Protein AF-A0A2M6YSR2-F1 (afdb_monomer_lite)

Organism: NCBI:txid1974849

Secondary structure (DSSP, 8-state):
--HHHHHHHHHHHS-HHHHHHHHHHHHHHHHHHHHHHHTT---TTPPPHHHHHHHHHHTTTT-SGGGS--

Radius of gyration: 13.85 Å; chains: 1; bounding box: 31×25×39 Å

pLDDT: mean 90.68, std 9.87, range [59.44, 98.44]

Structure (mmCIF, N/CA/C/O backbone):
data_AF-A0A2M6YSR2-F1
#
_entry.id   AF-A0A2M6YSR2-F1
#
loop_
_atom_site.group_PDB
_atom_site.id
_atom_site.type_symbol
_atom_site.label_atom_id
_atom_site.label_alt_id
_atom_site.label_comp_id
_atom_site.label_asym_id
_atom_site.label_entity_id
_atom_site.label_seq_id
_atom_site.pdbx_PDB_ins_code
_atom_site.Cartn_x
_atom_site.Cartn_y
_atom_site.Cartn_z
_atom_site.occupancy
_atom_site.B_iso_or_equiv
_atom_site.auth_seq_id
_atom_site.auth_comp_id
_atom_site.auth_asym_id
_atom_site.auth_atom_id
_atom_site.pdbx_PDB_model_num
ATOM 1 N N . MET A 1 1 ? -8.474 5.611 -9.104 1.00 66.25 1 MET A N 1
ATOM 2 C CA . MET A 1 1 ? -9.083 5.131 -7.842 1.00 66.25 1 MET A CA 1
ATOM 3 C C . MET A 1 1 ? -8.785 6.137 -6.742 1.00 66.25 1 MET A C 1
ATOM 5 O O . MET A 1 1 ? -7.834 6.891 -6.890 1.00 66.25 1 MET A O 1
ATOM 9 N N . ASP A 1 2 ? -9.580 6.176 -5.674 1.00 87.31 2 ASP A N 1
ATOM 10 C CA . ASP A 1 2 ? -9.340 7.073 -4.537 1.00 87.31 2 ASP A CA 1
ATOM 11 C C . ASP A 1 2 ? -8.699 6.286 -3.385 1.00 87.31 2 ASP A C 1
ATOM 13 O O . ASP A 1 2 ? -9.386 5.583 -2.642 1.00 87.31 2 ASP A O 1
ATOM 17 N N . ARG A 1 3 ? -7.368 6.378 -3.269 1.00 90.56 3 ARG A N 1
ATOM 18 C CA . ARG A 1 3 ? -6.571 5.679 -2.246 1.00 90.56 3 ARG A CA 1
ATOM 19 C C . ARG A 1 3 ? -6.989 6.063 -0.822 1.00 90.56 3 ARG A C 1
ATOM 21 O O . ARG A 1 3 ? -6.882 5.239 0.084 1.00 90.56 3 ARG A O 1
ATOM 28 N N . GLN A 1 4 ? -7.513 7.275 -0.621 1.00 93.44 4 GLN A N 1
ATOM 29 C CA . GLN A 1 4 ? -7.925 7.740 0.701 1.00 93.44 4 GLN A CA 1
ATOM 30 C C . GLN A 1 4 ? -9.134 6.959 1.225 1.00 93.44 4 GLN A C 1
ATOM 32 O O . GLN A 1 4 ? -9.137 6.563 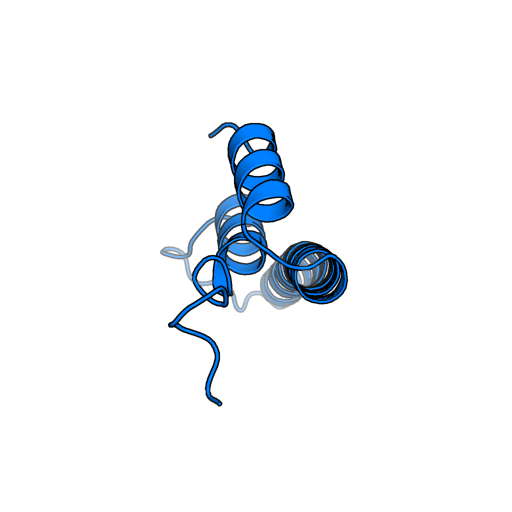2.387 1.00 93.44 4 GLN A O 1
ATOM 37 N N . LYS A 1 5 ? -10.105 6.635 0.360 1.00 95.69 5 LYS A N 1
ATOM 38 C CA . LYS A 1 5 ? -11.275 5.824 0.746 1.00 95.69 5 LYS A CA 1
ATOM 39 C C . LYS A 1 5 ? -10.883 4.454 1.296 1.00 95.69 5 LYS A C 1
ATOM 41 O O . LYS A 1 5 ? -11.492 3.985 2.254 1.00 95.69 5 LYS A O 1
ATOM 46 N N . TYR A 1 6 ? -9.871 3.822 0.705 1.00 94.44 6 TYR A N 1
ATOM 47 C CA . TYR A 1 6 ? -9.362 2.535 1.179 1.00 94.44 6 TYR A CA 1
ATOM 48 C C . TYR A 1 6 ? -8.627 2.680 2.510 1.00 94.44 6 TYR A C 1
ATOM 50 O O . TYR A 1 6 ? -8.899 1.925 3.438 1.00 94.44 6 TYR A O 1
ATOM 58 N N . ALA A 1 7 ? -7.762 3.688 2.645 1.00 94.38 7 ALA A N 1
ATOM 59 C CA . ALA A 1 7 ? -7.060 3.949 3.898 1.00 94.38 7 ALA A CA 1
ATOM 60 C C . ALA A 1 7 ? -8.027 4.219 5.065 1.00 94.38 7 ALA A C 1
ATOM 62 O O . ALA A 1 7 ? -7.836 3.691 6.161 1.00 94.38 7 ALA A O 1
ATOM 63 N N . ASP A 1 8 ? -9.097 4.978 4.821 1.00 95.94 8 ASP A N 1
ATOM 64 C CA . ASP A 1 8 ? -10.129 5.253 5.823 1.00 95.94 8 ASP A CA 1
ATOM 65 C C . ASP A 1 8 ? -10.898 3.980 6.216 1.00 95.94 8 ASP A C 1
ATOM 67 O O . ASP A 1 8 ? -11.175 3.765 7.399 1.00 95.94 8 ASP A O 1
ATOM 71 N N . ALA A 1 9 ? -11.203 3.106 5.247 1.00 93.94 9 ALA A N 1
ATOM 72 C CA . ALA A 1 9 ? -11.840 1.816 5.508 1.00 93.94 9 ALA A CA 1
ATOM 73 C C . ALA A 1 9 ? -10.946 0.902 6.360 1.00 93.94 9 ALA A C 1
ATOM 75 O O . ALA A 1 9 ? -11.408 0.358 7.363 1.00 93.94 9 ALA A O 1
ATOM 76 N N . LEU A 1 10 ? -9.657 0.796 6.022 1.00 94.44 10 LEU A N 1
ATOM 77 C CA . LEU A 1 10 ? -8.692 0.011 6.789 1.00 94.44 10 LEU A CA 1
ATOM 78 C C . LEU A 1 10 ? -8.537 0.524 8.217 1.00 94.44 10 LEU A C 1
ATOM 80 O O . LEU A 1 10 ? -8.571 -0.259 9.160 1.00 94.44 10 LEU A O 1
ATOM 84 N N . LYS A 1 11 ? -8.405 1.841 8.388 1.00 94.44 11 LYS A N 1
ATOM 85 C CA . LYS A 1 11 ? -8.258 2.461 9.709 1.00 94.44 11 LYS A CA 1
ATOM 86 C C . LYS A 1 11 ? -9.469 2.209 10.612 1.00 94.44 11 LYS A C 1
ATOM 88 O O . LYS A 1 11 ? -9.329 2.204 11.831 1.00 94.44 11 LYS A O 1
ATOM 93 N N . LYS A 1 12 ? -10.657 2.035 10.024 1.00 93.69 12 LYS A N 1
ATOM 94 C CA . LYS A 1 12 ? -11.882 1.682 10.749 1.00 93.69 12 LYS A CA 1
ATOM 95 C C . LYS A 1 12 ? -11.955 0.187 11.084 1.00 93.69 12 LYS A C 1
ATOM 97 O O . LYS A 1 12 ? -12.478 -0.152 12.141 1.00 93.69 12 LYS A O 1
ATOM 102 N N . GLN A 1 13 ? -11.492 -0.678 10.183 1.00 92.00 13 GLN A N 1
ATOM 103 C CA . GLN A 1 13 ? -11.647 -2.132 10.286 1.00 92.00 13 GLN A CA 1
ATOM 104 C C . GLN A 1 13 ? -10.541 -2.807 11.112 1.00 92.00 13 GLN A C 1
ATOM 106 O O . GLN A 1 13 ? -10.803 -3.779 11.820 1.00 92.00 13 GLN A O 1
ATOM 111 N N . LEU A 1 14 ? -9.308 -2.313 11.007 1.00 92.88 14 LEU A N 1
ATOM 112 C CA . LEU A 1 14 ? -8.109 -2.970 11.519 1.00 92.88 14 LEU A CA 1
ATOM 113 C C . LEU A 1 14 ? -7.623 -2.341 12.823 1.00 92.88 14 LEU A C 1
ATOM 115 O O . LEU A 1 14 ? -7.759 -1.141 13.065 1.00 92.88 14 LEU A O 1
ATOM 119 N N . GLU A 1 15 ? -6.974 -3.157 13.651 1.00 93.25 15 GLU A N 1
ATOM 120 C CA . GLU A 1 15 ? -6.226 -2.646 14.798 1.00 93.25 15 GLU A CA 1
ATOM 121 C C . GLU A 1 15 ? -5.030 -1.789 14.339 1.00 93.25 15 GLU A C 1
ATOM 123 O O . GLU A 1 15 ? -4.468 -2.035 13.265 1.00 93.25 15 GLU A O 1
ATOM 128 N N . PRO A 1 16 ? -4.581 -0.809 15.149 1.00 94.62 16 PRO A N 1
ATOM 129 C CA . PRO A 1 16 ? -3.530 0.128 14.747 1.00 94.62 16 PRO A CA 1
ATOM 130 C C . PRO A 1 16 ? -2.227 -0.528 14.269 1.00 94.62 16 PRO A C 1
ATOM 132 O O . PRO A 1 16 ? -1.593 -0.030 13.344 1.00 94.62 16 PRO A O 1
ATOM 135 N N . ASN A 1 17 ? -1.820 -1.646 14.873 1.00 94.62 17 ASN A N 1
ATOM 136 C CA . ASN A 1 17 ? -0.635 -2.405 14.466 1.00 94.62 17 ASN A CA 1
ATOM 137 C C . ASN A 1 17 ? -0.789 -3.027 13.068 1.00 94.62 17 ASN A C 1
ATOM 139 O O . ASN A 1 17 ? 0.142 -2.939 12.273 1.00 94.62 17 ASN A O 1
ATOM 143 N N . ILE A 1 18 ? -1.953 -3.602 12.753 1.00 94.69 18 ILE A N 1
ATOM 144 C CA . ILE A 1 18 ? -2.226 -4.235 11.452 1.00 94.69 18 ILE A CA 1
ATOM 145 C C . ILE A 1 18 ? -2.415 -3.176 10.362 1.00 94.69 18 ILE A C 1
ATOM 147 O O . ILE A 1 18 ? -1.910 -3.322 9.249 1.00 94.69 18 ILE A O 1
ATOM 151 N N . TYR A 1 19 ? -3.056 -2.054 10.697 1.00 95.88 19 TYR A N 1
ATOM 152 C CA . TYR A 1 19 ? -3.123 -0.903 9.800 1.00 95.88 19 TYR A CA 1
ATOM 153 C C . TYR A 1 19 ? -1.723 -0.371 9.453 1.00 95.88 19 TYR A C 1
ATOM 155 O O . TYR A 1 19 ? -1.404 -0.179 8.282 1.00 95.88 19 TYR A O 1
ATOM 163 N N . ASN A 1 20 ? -0.855 -0.190 10.454 1.00 97.00 20 ASN A N 1
ATOM 164 C CA . ASN A 1 20 ? 0.519 0.266 10.232 1.00 97.00 20 ASN A CA 1
ATOM 165 C C . ASN A 1 20 ? 1.354 -0.749 9.433 1.00 97.00 20 ASN A C 1
ATOM 167 O O . ASN A 1 20 ? 2.144 -0.345 8.583 1.00 97.00 20 ASN A O 1
ATOM 171 N N . HIS A 1 21 ? 1.162 -2.050 9.669 1.00 96.38 21 HIS A N 1
ATOM 172 C CA . HIS A 1 21 ? 1.744 -3.126 8.857 1.00 96.38 21 HIS A CA 1
ATOM 173 C C . HIS A 1 21 ? 1.308 -3.026 7.388 1.00 96.38 21 HIS A C 1
ATOM 175 O O . HIS A 1 21 ? 2.150 -3.051 6.495 1.00 96.38 21 HIS A O 1
ATOM 181 N N . SER A 1 22 ? 0.019 -2.791 7.136 1.00 97.06 22 SER A N 1
ATOM 182 C CA . SER A 1 22 ? -0.519 -2.611 5.781 1.00 97.06 22 SER A CA 1
ATOM 183 C C . SER A 1 22 ? 0.075 -1.384 5.072 1.00 97.06 22 SER A C 1
ATOM 185 O O . SER A 1 22 ? 0.438 -1.462 3.900 1.00 97.06 22 SER A O 1
ATOM 187 N N . LEU A 1 23 ? 0.259 -0.264 5.786 1.00 97.75 23 LEU A N 1
ATOM 188 C CA . LEU A 1 23 ? 0.955 0.921 5.256 1.00 97.75 23 LEU A CA 1
ATOM 189 C C . LEU A 1 23 ? 2.432 0.639 4.936 1.00 97.75 23 LEU A C 1
ATOM 191 O O . LEU A 1 23 ? 2.955 1.108 3.924 1.00 97.75 23 LEU A O 1
ATOM 195 N N . ALA A 1 24 ? 3.120 -0.121 5.792 1.00 98.25 24 ALA A N 1
ATOM 196 C CA . ALA A 1 24 ? 4.501 -0.518 5.543 1.00 98.25 24 ALA A CA 1
ATOM 197 C C . ALA A 1 24 ? 4.605 -1.428 4.308 1.00 98.25 24 ALA A C 1
ATOM 199 O O . ALA A 1 24 ? 5.525 -1.263 3.502 1.00 98.25 24 ALA A O 1
ATOM 200 N N . LEU A 1 25 ? 3.648 -2.345 4.122 1.00 98.12 25 LEU A N 1
ATOM 201 C CA . LEU A 1 25 ? 3.615 -3.219 2.955 1.00 98.12 25 LEU A CA 1
ATOM 202 C C . LEU A 1 25 ? 3.291 -2.456 1.665 1.00 98.12 25 LEU A C 1
ATOM 204 O O . LEU A 1 25 ? 3.945 -2.706 0.660 1.00 98.12 25 LEU A O 1
ATOM 208 N N . GLU A 1 26 ? 2.371 -1.488 1.680 1.00 98.06 26 GLU A N 1
ATOM 209 C CA . GLU A 1 26 ? 2.125 -0.592 0.536 1.00 98.06 26 GLU A CA 1
ATOM 210 C C . GLU A 1 26 ? 3.430 0.056 0.040 1.00 98.06 26 GLU A C 1
ATOM 212 O O . GLU A 1 26 ? 3.750 -0.004 -1.150 1.00 98.06 26 GLU A O 1
ATOM 217 N N . ALA A 1 27 ? 4.222 0.625 0.956 1.00 98.12 27 ALA A N 1
ATOM 218 C CA . ALA A 1 27 ? 5.510 1.228 0.622 1.00 98.12 27 ALA A CA 1
ATOM 219 C C . ALA A 1 27 ? 6.529 0.189 0.114 1.00 98.12 27 ALA A C 1
ATOM 221 O O . ALA A 1 27 ? 7.234 0.440 -0.867 1.00 98.12 27 ALA A O 1
ATOM 222 N N . CYS A 1 28 ? 6.581 -0.989 0.745 1.00 98.44 28 CYS A N 1
ATOM 223 C CA . CYS A 1 28 ? 7.437 -2.101 0.330 1.00 98.44 28 CYS A CA 1
ATOM 224 C C . CYS A 1 28 ? 7.124 -2.552 -1.106 1.00 98.44 28 CYS A C 1
ATOM 226 O O . CYS A 1 28 ? 8.034 -2.676 -1.925 1.00 98.44 28 CYS A O 1
ATOM 228 N N . MET A 1 29 ? 5.843 -2.713 -1.442 1.00 98.00 29 MET A N 1
ATOM 229 C CA . MET A 1 29 ? 5.391 -3.102 -2.780 1.00 98.00 29 MET A CA 1
ATOM 230 C C . MET A 1 29 ? 5.796 -2.076 -3.842 1.00 98.00 29 MET A C 1
ATOM 232 O O . MET A 1 29 ? 6.235 -2.460 -4.926 1.00 98.00 29 MET A O 1
ATOM 236 N N . GLY A 1 30 ? 5.732 -0.780 -3.519 1.00 97.50 30 GLY A N 1
ATOM 237 C CA . GLY A 1 30 ? 6.240 0.277 -4.393 1.00 97.50 30 GLY A CA 1
ATOM 238 C C . GLY A 1 30 ? 7.749 0.168 -4.648 1.00 97.50 30 GLY A C 1
ATOM 239 O O . GLY A 1 30 ? 8.184 0.288 -5.792 1.00 97.50 30 GLY A O 1
ATOM 240 N N . GLY A 1 31 ? 8.539 -0.109 -3.607 1.00 97.81 31 GLY A N 1
ATOM 241 C CA . GLY A 1 31 ? 9.987 -0.308 -3.732 1.00 97.81 31 GLY A CA 1
ATOM 242 C C . GLY A 1 31 ? 10.362 -1.575 -4.509 1.00 97.81 31 GLY A C 1
ATOM 243 O O . GLY A 1 31 ? 11.285 -1.550 -5.322 1.00 97.81 31 GLY A O 1
ATOM 244 N N . LEU A 1 32 ? 9.621 -2.670 -4.313 1.00 97.06 32 LEU A N 1
ATOM 245 C CA . LEU A 1 32 ? 9.796 -3.902 -5.085 1.00 97.06 32 LEU A CA 1
ATOM 246 C C . LEU A 1 32 ? 9.492 -3.678 -6.566 1.00 97.06 32 LEU A C 1
ATOM 248 O O . LEU A 1 32 ? 10.267 -4.122 -7.412 1.00 97.06 32 LEU A O 1
ATOM 252 N N . TYR A 1 33 ? 8.417 -2.954 -6.884 1.00 96.62 33 TYR A N 1
ATOM 253 C CA . TYR A 1 33 ? 8.096 -2.598 -8.264 1.00 96.62 33 TYR A CA 1
ATOM 254 C C . TYR A 1 33 ? 9.247 -1.824 -8.922 1.00 96.62 33 TYR A C 1
ATOM 256 O O . TYR A 1 33 ? 9.706 -2.208 -9.998 1.00 96.62 33 TYR A O 1
ATOM 264 N N . ASP A 1 34 ? 9.758 -0.780 -8.257 1.00 96.38 34 ASP A N 1
ATOM 265 C CA . ASP A 1 34 ? 10.879 0.023 -8.768 1.00 96.38 34 ASP A CA 1
ATOM 266 C C . ASP A 1 34 ? 12.129 -0.839 -9.005 1.00 96.38 34 ASP A C 1
ATOM 268 O O . ASP A 1 34 ? 12.804 -0.708 -10.028 1.00 96.38 34 ASP A O 1
ATOM 272 N N . TYR A 1 35 ? 12.420 -1.760 -8.083 1.00 97.38 35 TYR A N 1
ATOM 273 C CA . TYR A 1 35 ? 13.543 -2.683 -8.209 1.00 97.38 35 TYR A CA 1
ATOM 274 C C . TYR A 1 35 ? 13.387 -3.629 -9.407 1.00 97.38 35 TYR A C 1
ATOM 276 O O . TYR A 1 35 ? 14.305 -3.742 -10.219 1.00 97.38 35 TYR A O 1
ATOM 284 N N . PHE A 1 36 ? 12.232 -4.283 -9.560 1.00 95.50 36 PHE A N 1
ATOM 285 C CA . PHE A 1 36 ? 11.989 -5.203 -10.676 1.00 95.50 36 PHE A CA 1
ATOM 286 C C . PHE A 1 36 ? 11.955 -4.486 -12.028 1.00 95.50 36 PHE A C 1
ATOM 288 O O . PHE A 1 36 ? 12.403 -5.049 -13.034 1.00 95.50 36 PHE A O 1
ATOM 295 N N . GLN A 1 37 ? 11.479 -3.238 -12.052 1.00 93.94 37 GLN A N 1
ATOM 296 C CA . GLN A 1 37 ? 11.543 -2.381 -13.230 1.00 93.94 37 GLN A CA 1
ATOM 297 C C . GLN A 1 37 ? 12.996 -2.102 -13.623 1.00 93.94 37 GLN A C 1
ATOM 299 O O . GLN A 1 37 ? 13.358 -2.269 -14.787 1.00 93.94 37 GLN A O 1
ATOM 304 N N . LEU A 1 38 ? 13.838 -1.734 -12.652 1.00 96.69 38 LEU A N 1
ATOM 305 C CA . LEU A 1 38 ? 15.253 -1.430 -12.867 1.00 96.69 38 LEU A CA 1
ATOM 306 C C . LEU A 1 38 ? 16.019 -2.609 -13.484 1.00 96.69 38 LEU A C 1
ATOM 308 O O . LEU A 1 38 ? 16.860 -2.410 -14.361 1.00 96.69 38 LEU A O 1
ATOM 312 N N . ILE A 1 39 ? 15.728 -3.836 -13.048 1.00 96.94 39 ILE A N 1
ATOM 313 C CA . ILE A 1 39 ? 16.399 -5.048 -13.544 1.00 96.94 39 ILE A CA 1
ATOM 314 C C . ILE A 1 39 ? 15.704 -5.681 -14.762 1.00 96.94 39 ILE A C 1
ATOM 316 O O . ILE A 1 39 ? 16.047 -6.800 -15.140 1.00 96.94 39 ILE A O 1
ATOM 320 N N . ASN A 1 40 ? 14.753 -4.976 -15.392 1.00 93.38 40 ASN A N 1
ATOM 321 C CA . ASN A 1 40 ? 13.980 -5.432 -16.556 1.00 93.38 40 ASN A CA 1
ATOM 322 C C . ASN A 1 40 ? 13.309 -6.807 -16.357 1.00 93.38 40 ASN A C 1
ATOM 324 O O . ASN A 1 40 ? 13.203 -7.597 -17.294 1.00 93.38 40 ASN A O 1
ATOM 328 N N . GLN A 1 41 ? 12.859 -7.099 -15.133 1.00 93.38 41 GLN A N 1
ATOM 329 C CA . GLN A 1 41 ? 12.127 -8.330 -14.805 1.00 93.38 41 GLN A CA 1
ATOM 330 C C . GLN A 1 41 ? 10.605 -8.137 -14.782 1.00 93.38 41 GLN A C 1
ATOM 332 O O . GLN A 1 41 ? 9.865 -9.077 -14.488 1.00 93.38 41 GLN A O 1
ATOM 337 N N . LEU A 1 42 ? 10.123 -6.940 -15.125 1.00 89.38 42 LEU A N 1
ATOM 338 C CA . LEU A 1 42 ? 8.701 -6.703 -15.331 1.00 89.38 42 LEU A CA 1
ATOM 339 C C . LEU A 1 42 ? 8.286 -7.118 -16.754 1.00 89.38 42 LEU A C 1
ATOM 341 O O . LEU A 1 42 ? 8.859 -6.651 -17.737 1.00 89.38 42 LEU A O 1
ATOM 345 N N . THR A 1 43 ? 7.298 -8.006 -16.883 1.00 81.00 43 THR A N 1
ATOM 346 C CA . THR A 1 43 ? 6.729 -8.416 -18.178 1.00 81.00 43 THR A CA 1
ATOM 347 C C . THR A 1 43 ? 5.611 -7.464 -18.622 1.00 81.00 43 THR A C 1
ATOM 349 O O . THR A 1 43 ? 4.954 -6.824 -17.807 1.00 81.00 43 THR A O 1
ATOM 352 N N . HIS A 1 44 ? 5.348 -7.380 -19.932 1.00 67.69 44 HIS A N 1
ATOM 353 C CA . HIS A 1 44 ? 4.443 -6.381 -20.531 1.00 67.69 44 HIS A CA 1
ATOM 354 C C . HIS A 1 44 ? 2.957 -6.453 -20.106 1.00 67.69 44 HIS A C 1
ATOM 356 O O . HIS A 1 44 ? 2.213 -5.523 -20.398 1.00 67.69 44 HIS A O 1
ATOM 362 N N . ASN A 1 45 ? 2.522 -7.513 -19.413 1.00 71.44 45 ASN A N 1
ATOM 363 C CA . ASN A 1 45 ? 1.134 -7.711 -18.959 1.00 71.44 45 ASN A CA 1
ATOM 364 C C . ASN A 1 45 ? 0.943 -7.467 -17.449 1.00 71.44 45 ASN A C 1
ATOM 366 O O . ASN A 1 45 ? -0.002 -7.987 -16.856 1.00 71.44 45 ASN A O 1
ATOM 370 N N . GLN A 1 46 ? 1.859 -6.758 -16.792 1.00 75.12 46 GLN A N 1
ATOM 371 C CA . GLN A 1 46 ? 1.828 -6.620 -15.338 1.00 75.12 46 GLN A CA 1
ATOM 372 C C . GLN A 1 46 ? 1.007 -5.426 -14.856 1.00 75.12 46 GLN A C 1
ATOM 374 O O . GLN A 1 46 ? 0.932 -4.385 -15.508 1.00 75.12 46 GLN A O 1
ATOM 379 N N . ALA A 1 47 ? 0.421 -5.610 -13.672 1.00 88.12 47 ALA A N 1
ATOM 380 C CA . ALA A 1 47 ? -0.208 -4.554 -12.897 1.00 88.12 47 ALA A CA 1
ATOM 381 C C . ALA A 1 47 ? 0.770 -3.388 -12.680 1.00 88.12 47 ALA A C 1
ATOM 383 O O . ALA A 1 47 ? 1.964 -3.597 -12.462 1.00 88.12 47 ALA A O 1
ATOM 384 N N . THR A 1 48 ? 0.248 -2.171 -12.735 1.00 93.56 48 THR A N 1
ATOM 385 C CA . THR A 1 48 ? 0.954 -0.911 -12.492 1.00 93.56 48 THR A CA 1
ATOM 386 C C . THR A 1 48 ? 1.491 -0.819 -11.061 1.00 93.56 48 THR A C 1
ATOM 388 O O . THR A 1 48 ? 1.024 -1.508 -10.153 1.00 93.56 48 THR A O 1
ATOM 391 N N . LYS A 1 49 ? 2.440 0.095 -10.824 1.00 94.81 49 LYS A N 1
ATOM 392 C CA . LYS A 1 49 ? 2.957 0.378 -9.475 1.00 94.81 49 LYS A CA 1
ATOM 393 C C . LYS A 1 49 ? 1.843 0.720 -8.482 1.00 94.81 49 LYS A C 1
ATOM 395 O O . LYS A 1 49 ? 1.847 0.215 -7.363 1.00 94.81 49 LYS A O 1
ATOM 400 N N . ASP A 1 50 ? 0.876 1.532 -8.905 1.00 95.31 50 ASP A N 1
ATOM 401 C CA . ASP A 1 50 ? -0.258 1.928 -8.066 1.00 95.31 50 ASP A CA 1
ATOM 402 C C . ASP A 1 50 ? -1.121 0.721 -7.674 1.00 95.31 50 ASP A C 1
ATOM 404 O O . ASP A 1 50 ? -1.588 0.637 -6.541 1.00 95.31 50 ASP A O 1
ATOM 408 N N . GLU A 1 51 ? -1.299 -0.247 -8.577 1.00 94.62 51 GLU A N 1
ATOM 409 C CA . GLU A 1 51 ? -2.011 -1.497 -8.290 1.00 94.62 51 GLU A CA 1
ATOM 410 C C . GLU A 1 51 ? -1.226 -2.403 -7.332 1.00 94.62 51 GLU A C 1
ATOM 412 O O . GLU A 1 51 ? -1.829 -3.009 -6.449 1.00 94.62 51 GLU A O 1
ATOM 417 N N . TRP A 1 52 ? 0.108 -2.459 -7.435 1.00 96.12 52 TRP A N 1
ATOM 418 C CA . TRP A 1 52 ? 0.960 -3.171 -6.470 1.00 96.12 52 TRP A CA 1
ATOM 419 C C . TRP A 1 52 ? 0.874 -2.558 -5.074 1.00 96.12 52 TRP A C 1
ATOM 421 O O . TRP A 1 52 ? 0.705 -3.2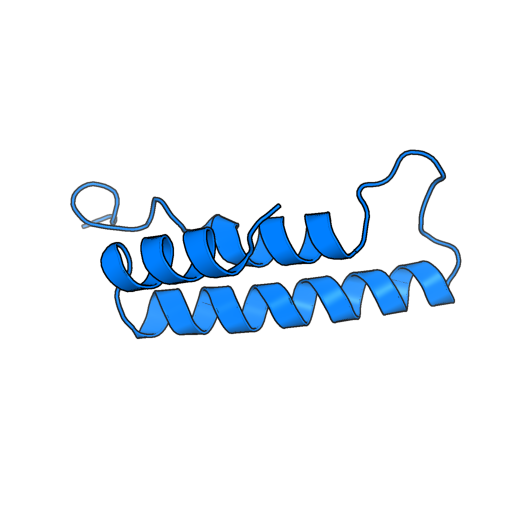71 -4.084 1.00 96.12 52 TRP A O 1
ATOM 431 N N . MET A 1 53 ? 0.979 -1.231 -4.997 1.00 97.31 53 MET A N 1
ATOM 432 C CA . MET A 1 53 ? 0.854 -0.486 -3.748 1.00 97.31 53 MET A CA 1
ATOM 433 C C . MET A 1 53 ? -0.534 -0.693 -3.134 1.00 97.31 53 MET A C 1
ATOM 435 O O . MET A 1 53 ? -0.641 -1.018 -1.953 1.00 97.31 53 MET A O 1
ATOM 439 N N . LEU A 1 54 ? -1.595 -0.591 -3.941 1.00 96.38 54 LEU A N 1
ATOM 440 C CA . LEU A 1 54 ? -2.963 -0.818 -3.485 1.00 96.38 54 LEU A CA 1
ATOM 441 C C . LEU A 1 54 ? -3.179 -2.257 -3.000 1.00 96.38 54 LEU A C 1
ATOM 443 O O . LEU A 1 54 ? -3.817 -2.453 -1.969 1.00 96.38 54 LEU A O 1
ATOM 447 N N . ALA A 1 55 ? -2.631 -3.255 -3.695 1.00 95.44 55 ALA A N 1
ATOM 448 C CA . ALA A 1 55 ? -2.692 -4.646 -3.257 1.00 95.44 55 ALA A CA 1
ATOM 449 C C . ALA A 1 55 ? -1.987 -4.843 -1.905 1.00 95.44 55 ALA A C 1
ATOM 451 O O . ALA A 1 55 ? -2.553 -5.472 -1.015 1.00 95.44 55 ALA A O 1
ATOM 452 N N . GLY A 1 56 ? -0.803 -4.246 -1.717 1.00 96.62 56 GLY A N 1
ATOM 453 C CA . GLY A 1 56 ? -0.100 -4.253 -0.430 1.00 96.62 56 GLY A CA 1
ATOM 454 C C . GLY A 1 56 ? -0.900 -3.580 0.687 1.00 96.62 56 GLY A C 1
ATOM 455 O O . GLY A 1 56 ? -0.986 -4.113 1.791 1.00 96.62 56 GLY A O 1
ATOM 456 N N . LEU A 1 57 ? -1.552 -2.454 0.388 1.00 97.06 57 LEU A N 1
ATOM 457 C CA . LEU A 1 57 ? -2.419 -1.772 1.345 1.00 97.06 57 LEU A CA 1
ATOM 458 C C . LEU A 1 57 ? -3.608 -2.649 1.750 1.00 97.06 57 LEU A C 1
ATOM 460 O O . LEU A 1 57 ? -3.929 -2.710 2.924 1.00 97.06 57 LEU A O 1
ATOM 464 N N . LEU A 1 58 ? -4.268 -3.321 0.807 1.00 96.06 58 LEU A N 1
ATOM 465 C CA . LEU A 1 58 ? -5.525 -4.037 1.056 1.00 96.06 58 LEU A CA 1
ATOM 466 C C . LEU A 1 58 ? -5.360 -5.485 1.546 1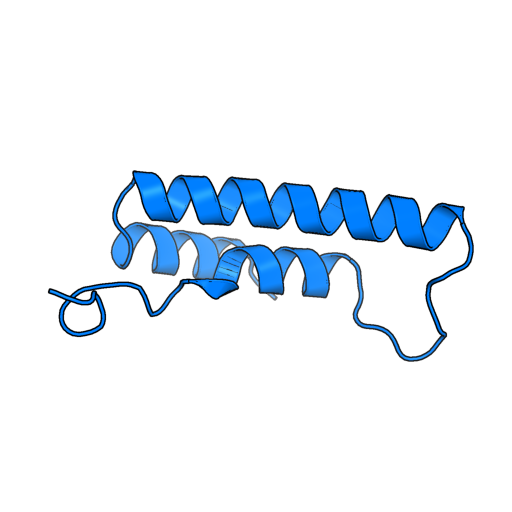.00 96.06 58 LEU A C 1
ATOM 468 O O . LEU A 1 58 ? -6.365 -6.086 1.915 1.00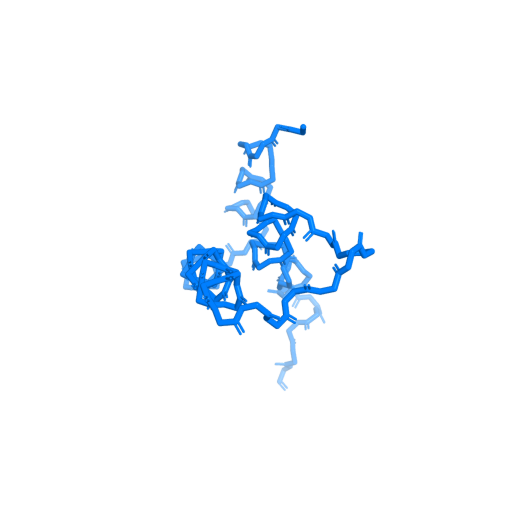 96.06 58 LEU A O 1
ATOM 472 N N . HIS A 1 59 ? -4.149 -6.052 1.524 1.00 95.38 59 HIS A N 1
ATOM 473 C CA . HIS A 1 59 ? -3.937 -7.503 1.645 1.00 95.38 59 HIS A CA 1
ATOM 474 C C . HIS A 1 59 ? -4.551 -8.160 2.895 1.00 95.38 59 HIS A C 1
ATOM 476 O O . HIS A 1 59 ? -5.026 -9.283 2.791 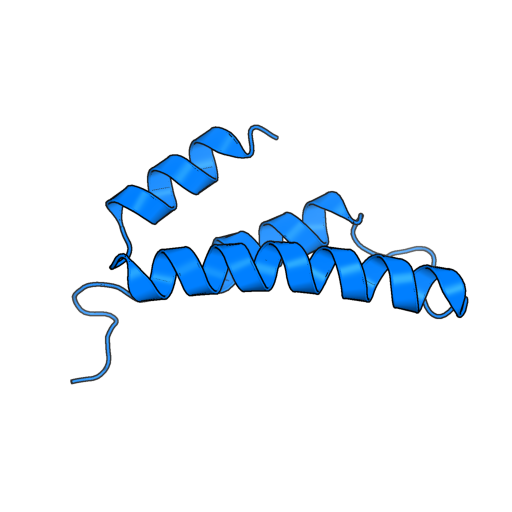1.00 95.38 59 HIS A O 1
ATOM 482 N N . ASP A 1 60 ? -4.579 -7.443 4.022 1.00 94.00 60 ASP A N 1
ATOM 483 C CA . ASP A 1 60 ? -5.048 -7.927 5.329 1.00 94.00 60 ASP A CA 1
ATOM 484 C C . ASP A 1 60 ? -6.384 -7.279 5.754 1.00 94.00 60 ASP A C 1
ATOM 486 O O . ASP A 1 60 ? -6.717 -7.244 6.938 1.00 94.00 60 ASP A O 1
ATOM 490 N N . ILE A 1 61 ? -7.164 -6.706 4.826 1.00 91.44 61 ILE A N 1
ATOM 491 C CA . ILE A 1 61 ? -8.409 -5.980 5.160 1.00 91.44 61 ILE A CA 1
ATOM 492 C C . ILE A 1 61 ? -9.426 -6.829 5.942 1.00 91.44 61 ILE A C 1
ATOM 494 O O . ILE A 1 61 ? -10.216 -6.291 6.720 1.00 91.44 61 ILE A O 1
ATOM 498 N N . ASP A 1 62 ? -9.415 -8.144 5.753 1.00 89.38 62 ASP A N 1
ATOM 499 C CA . ASP A 1 62 ? -10.296 -9.091 6.428 1.00 89.38 62 ASP A CA 1
ATOM 500 C C . ASP A 1 62 ? -9.740 -9.601 7.769 1.00 89.38 62 ASP A C 1
ATOM 502 O O . ASP A 1 62 ? -10.474 -10.255 8.505 1.00 89.38 62 ASP A O 1
ATOM 506 N N . TYR A 1 63 ? -8.519 -9.226 8.175 1.00 86.81 63 TYR A N 1
ATOM 507 C CA . TYR A 1 63 ? -7.894 -9.646 9.437 1.00 86.81 63 TYR A CA 1
ATOM 508 C C . TYR A 1 63 ? -8.477 -8.924 10.672 1.00 86.81 63 TYR A C 1
ATOM 510 O O . TYR A 1 63 ? -7.835 -8.119 11.356 1.00 86.81 63 TYR A O 1
ATOM 518 N N . SER A 1 64 ? -9.746 -9.196 10.973 1.00 78.00 64 SER A N 1
ATOM 519 C CA . SER A 1 64 ? -10.526 -8.511 12.010 1.00 78.00 64 SER A CA 1
ATOM 520 C C . SER A 1 64 ? -11.651 -9.391 12.566 1.00 78.00 64 SER A C 1
ATOM 522 O O . SER A 1 64 ? -12.157 -10.276 11.883 1.00 78.00 64 SER A O 1
ATOM 524 N N . GLY A 1 65 ? -12.075 -9.135 13.808 1.00 74.06 65 GLY A N 1
ATOM 525 C CA . GLY A 1 65 ? -13.241 -9.799 14.403 1.00 74.06 65 GLY A CA 1
ATOM 526 C C . GLY A 1 65 ? -13.155 -11.330 14.389 1.00 74.06 65 GLY A C 1
ATOM 527 O O . GLY A 1 65 ? -12.163 -11.899 14.836 1.00 74.06 65 GLY A O 1
ATOM 528 N N . GLU A 1 66 ? -14.200 -11.978 13.868 1.00 69.69 66 GLU A N 1
ATOM 529 C CA . GLU A 1 66 ? -14.333 -13.443 13.765 1.00 69.69 66 GLU A CA 1
ATOM 530 C C . GLU A 1 66 ? -13.316 -14.113 12.824 1.00 69.69 66 GLU A C 1
ATOM 532 O O . GLU A 1 66 ? -13.166 -15.332 12.850 1.00 69.69 66 GLU A O 1
ATOM 537 N N . PHE A 1 67 ? -12.593 -13.327 12.022 1.00 68.94 67 PHE A N 1
ATOM 538 C CA . PHE A 1 67 ? -11.580 -13.813 11.083 1.00 68.94 67 PHE A CA 1
ATOM 539 C C . PHE A 1 67 ? -10.169 -13.857 11.685 1.00 68.94 67 PHE A C 1
ATOM 541 O O . PHE A 1 67 ? -9.241 -14.354 11.047 1.00 68.94 67 PHE A O 1
ATOM 548 N N . LYS A 1 68 ? -9.982 -13.37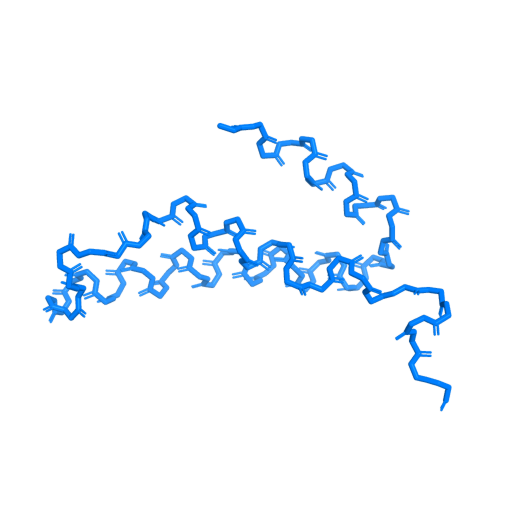5 12.922 1.00 65.62 68 LYS A N 1
ATOM 549 C CA . LYS A 1 68 ? -8.743 -13.612 13.670 1.00 65.62 68 LYS A CA 1
ATOM 550 C C . LYS A 1 68 ? -8.804 -14.992 14.316 1.00 65.62 68 LYS A C 1
ATOM 552 O O . LYS A 1 68 ? -9.682 -15.253 15.134 1.00 65.62 68 LYS A O 1
ATOM 557 N N . SER A 1 69 ? -7.856 -15.861 13.971 1.00 66.69 69 SER A N 1
ATOM 558 C CA . SER A 1 69 ? -7.668 -17.147 14.650 1.00 66.69 69 SER A CA 1
ATOM 559 C C . SER A 1 69 ? -7.504 -16.931 16.159 1.00 66.69 69 SER A C 1
ATOM 561 O O . SER A 1 69 ? -6.616 -16.189 16.582 1.00 66.69 69 SER A O 1
ATOM 563 N N . THR A 1 70 ? -8.389 -17.564 16.931 1.00 59.44 70 THR A N 1
ATOM 564 C CA . THR A 1 70 ? -8.361 -17.661 18.402 1.00 59.44 70 THR A CA 1
ATOM 565 C C . THR A 1 70 ? -7.212 -18.510 18.905 1.00 59.44 70 THR A C 1
ATOM 567 O O . THR A 1 70 ? -6.980 -19.574 18.284 1.00 59.44 70 THR A O 1
#

Foldseek 3Di:
DDVVVLLVLQVVFDDPVVQVQLQVQLVVQLVVVVVCVVVVVDDPPDDDSNVSSSCSNCVCSVCGDPNPDD

Sequence (70 aa):
MDRQKYADALKKQLEPNIYNHSLALEACMGGLYDYFQLINQLTHNQATKDEWMLAGLLHDIDYSGEFKST